Protein AF-A0A530GLB1-F1 (afdb_monomer)

Nearest PDB structures (foldseek):
  3giq-assembly1_A  TM=9.954E-01  e=2.786E-23  Bordetella bronchiseptica
  1m7j-assembly1_A  TM=9.683E-01  e=1.896E-22  Alcaligenes faecalis
  1v4y-assembly1_A  TM=9.690E-01  e=2.145E-22  Alcaligenes faecalis
  1rk5-assembly1_A  TM=9.756E-01  e=4.794E-22  Alcaligenes faecalis

Foldseek 3Di:
DFQDLKDKDWQDLVCQQVPWFKAWQAAPQCRVRHRHTLVVQCVVVVHGSSVSSVNRPRTMIMTNHGDNVVSLVQCLPQLAAFDQNWDVPGNQTALSNAFGLLCLLAVVCPPVVSDHNVSSLQSHFVSVCVVVVPPQTRDPDPPRDPPDWQFDSHQRGRPADSVRSNDHTPGTDGD

Solvent-accessible surface area (backbone atoms only — not comparable to full-atom values): 9458 Å² total; per-residue (Å²): 83,50,90,56,42,52,50,71,48,68,58,53,62,91,49,39,76,68,80,55,57,39,36,27,18,33,18,74,77,38,56,87,52,35,80,32,42,44,68,60,52,6,62,74,69,74,49,51,3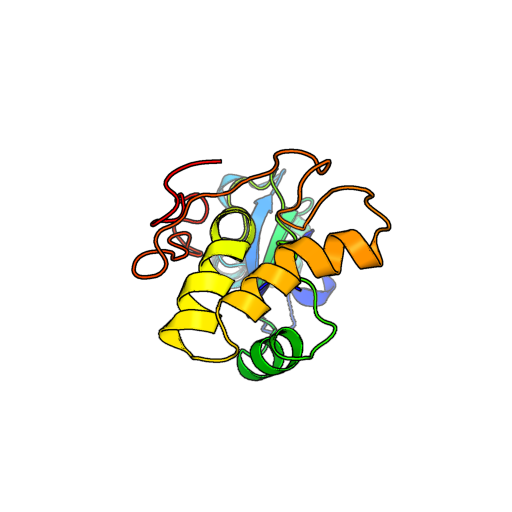5,36,61,39,43,64,63,31,50,65,32,29,26,34,39,56,77,52,52,62,66,59,46,49,56,52,58,60,38,94,85,43,41,60,42,44,83,48,58,88,84,44,82,48,37,63,16,41,57,46,12,29,68,35,30,43,49,16,49,38,15,63,73,66,53,70,45,54,59,67,58,47,50,34,25,64,24,37,48,47,20,60,78,72,66,43,78,54,43,47,55,96,54,92,90,35,57,90,85,59,73,44,64,43,81,91,53,25,24,43,59,24,35,86,90,48,24,79,34,70,51,44,35,69,78,46,112

Mean predicted aligned error: 2.88 Å

pLDDT: mean 97.16, std 2.14, range [85.94, 98.81]

Radius of gyration: 18.6 Å; Cα contacts (8 Å, |Δi|>4): 348; chains: 1; bounding box: 41×29×55 Å

Sequence (175 aa):
VYPYAASSTVLRLERCDTGLKILITWSDPHPEMARREIADIAREWNCTEREAGERLLPAGAVYFQLDEDDVRNIIAHPRTMIGSDGLPHDIHPHPRLWGTFPRVLGHYARDVGLFSLEEAVFRMTGLPAKEFGIAQRGLLAEGNFADLVVFDPETIIDTATFEEPRRPAAGIEHV

Structure (mmCIF, N/CA/C/O backbone):
data_AF-A0A530GLB1-F1
#
_entry.id   AF-A0A530GLB1-F1
#
loop_
_atom_site.group_PDB
_atom_site.id
_atom_site.type_symbol
_atom_site.label_atom_id
_atom_site.label_alt_id
_atom_site.label_comp_id
_atom_site.label_asym_id
_atom_site.label_entity_id
_atom_site.label_seq_id
_atom_site.pdbx_PDB_ins_code
_atom_site.Cartn_x
_atom_site.Cartn_y
_atom_site.Cartn_z
_atom_site.occupancy
_atom_site.B_iso_or_equiv
_atom_site.auth_seq_id
_atom_site.auth_comp_id
_atom_site.auth_asym_id
_atom_site.auth_atom_id
_atom_site.pdbx_PDB_model_num
ATOM 1 N N . VAL A 1 1 ? 4.017 -0.900 7.869 1.00 93.25 1 VAL A N 1
ATOM 2 C CA . VAL A 1 1 ? 4.299 -1.757 6.699 1.00 93.25 1 VAL A CA 1
ATOM 3 C C . VAL A 1 1 ? 3.053 -1.835 5.828 1.00 93.25 1 VAL A C 1
ATOM 5 O O . VAL A 1 1 ? 1.956 -1.687 6.363 1.00 93.25 1 VAL A O 1
ATOM 8 N N . TYR A 1 2 ? 3.219 -2.020 4.519 1.00 96.25 2 TYR A N 1
ATOM 9 C CA . TYR A 1 2 ? 2.113 -2.218 3.577 1.00 96.25 2 TYR A CA 1
ATOM 10 C C . TYR A 1 2 ? 1.893 -3.719 3.299 1.00 96.25 2 TYR A C 1
ATOM 12 O O . TYR A 1 2 ? 2.854 -4.486 3.341 1.00 96.25 2 TYR A O 1
ATOM 20 N N . PRO A 1 3 ? 0.655 -4.145 2.996 1.00 97.38 3 PRO A N 1
ATOM 21 C CA . PRO A 1 3 ? 0.264 -5.555 2.917 1.00 97.38 3 PRO A CA 1
ATOM 22 C C . PRO A 1 3 ? 0.470 -6.214 1.537 1.00 97.38 3 PRO A C 1
ATOM 24 O O . PRO A 1 3 ? -0.414 -6.921 1.047 1.00 97.38 3 PRO A O 1
ATOM 27 N N . TYR A 1 4 ? 1.613 -5.961 0.889 1.00 97.69 4 TYR A N 1
ATOM 28 C CA . TYR A 1 4 ? 1.889 -6.397 -0.488 1.00 97.69 4 TYR A CA 1
ATOM 29 C C . TYR A 1 4 ? 3.329 -6.881 -0.673 1.00 97.69 4 TYR A C 1
ATOM 31 O O . TYR A 1 4 ? 4.265 -6.248 -0.186 1.00 97.69 4 TYR A O 1
ATOM 39 N N . ALA A 1 5 ? 3.500 -7.927 -1.486 1.00 95.81 5 ALA A N 1
ATOM 40 C CA . ALA A 1 5 ? 4.793 -8.474 -1.904 1.00 95.81 5 ALA A CA 1
ATOM 41 C C . ALA A 1 5 ? 5.477 -7.692 -3.055 1.00 95.81 5 ALA A C 1
ATOM 43 O O . ALA A 1 5 ? 6.373 -8.187 -3.740 1.00 95.81 5 ALA A O 1
ATOM 44 N N . ALA A 1 6 ? 5.072 -6.440 -3.272 1.00 96.19 6 ALA A N 1
ATOM 45 C CA . ALA A 1 6 ? 5.702 -5.538 -4.225 1.00 96.19 6 ALA A CA 1
ATOM 46 C C . ALA A 1 6 ? 5.877 -4.148 -3.605 1.00 96.19 6 ALA A C 1
ATOM 48 O O . ALA A 1 6 ? 5.084 -3.706 -2.771 1.00 96.19 6 ALA A O 1
ATOM 49 N N . SER A 1 7 ? 6.948 -3.467 -4.004 1.00 95.56 7 SER A N 1
ATOM 50 C CA . SER A 1 7 ? 7.247 -2.096 -3.589 1.00 95.56 7 SER A CA 1
ATOM 51 C C . SER A 1 7 ? 7.083 -1.136 -4.762 1.00 95.56 7 SER A C 1
ATOM 53 O O . SER A 1 7 ? 7.034 -1.562 -5.912 1.00 95.56 7 SER A O 1
ATOM 55 N N . SER A 1 8 ? 6.992 0.166 -4.490 1.00 96.50 8 SER A N 1
ATOM 56 C CA . SER A 1 8 ? 6.903 1.199 -5.527 1.00 96.50 8 SER A CA 1
ATOM 57 C C . SER A 1 8 ? 7.787 2.382 -5.164 1.00 96.50 8 SER A C 1
ATOM 59 O O . SER A 1 8 ? 7.806 2.807 -4.010 1.00 96.50 8 SER A O 1
ATOM 61 N N . THR A 1 9 ? 8.530 2.910 -6.132 1.00 96.38 9 THR A N 1
ATOM 62 C CA . THR A 1 9 ? 9.337 4.131 -5.983 1.00 96.38 9 THR A CA 1
ATOM 63 C C . THR A 1 9 ? 9.747 4.650 -7.366 1.00 96.38 9 THR A C 1
ATOM 65 O O . THR A 1 9 ? 9.274 4.146 -8.382 1.00 96.38 9 THR A O 1
ATOM 68 N N . VAL A 1 10 ? 10.622 5.654 -7.425 1.00 96.62 10 VAL A N 1
ATOM 69 C CA . VAL A 1 10 ? 11.253 6.088 -8.679 1.00 96.62 10 VAL A CA 1
ATOM 70 C C . VAL A 1 10 ? 11.942 4.912 -9.378 1.00 96.62 10 VAL A C 1
ATOM 72 O O . VAL A 1 10 ? 12.439 3.985 -8.727 1.00 96.62 10 VAL A O 1
ATOM 75 N N . LEU A 1 11 ? 11.981 4.936 -10.707 1.00 97.50 11 LEU A N 1
ATOM 76 C CA . LEU A 1 11 ? 12.730 3.962 -11.486 1.00 97.50 11 LEU A CA 1
ATOM 77 C C . LEU A 1 11 ? 14.216 4.049 -11.117 1.00 97.50 11 LEU A C 1
ATOM 79 O O . LEU A 1 11 ? 14.807 5.128 -11.081 1.00 97.50 11 LEU A O 1
ATOM 83 N N . ARG A 1 12 ? 14.809 2.899 -10.812 1.00 97.12 12 ARG A N 1
ATOM 84 C CA . ARG A 1 12 ? 16.180 2.769 -10.330 1.00 97.12 12 ARG A CA 1
ATOM 85 C C . ARG A 1 12 ? 16.978 1.910 -11.295 1.00 97.12 12 ARG A C 1
ATOM 87 O O . ARG A 1 12 ? 16.736 0.708 -11.384 1.00 97.12 12 ARG A O 1
ATOM 94 N N . LEU A 1 13 ? 17.930 2.520 -12.001 1.00 96.50 13 LEU A N 1
ATOM 95 C CA . LEU A 1 13 ? 18.714 1.844 -13.043 1.00 96.50 13 LEU A CA 1
ATOM 96 C C . LEU A 1 13 ? 19.492 0.641 -12.511 1.00 96.50 13 LEU A C 1
ATOM 98 O O . LEU A 1 13 ? 19.674 -0.340 -13.226 1.00 96.50 13 LEU A O 1
ATOM 102 N N . GLU A 1 14 ? 19.920 0.681 -11.247 1.00 95.19 14 GLU A N 1
ATOM 103 C CA . GLU A 1 14 ? 20.611 -0.435 -10.603 1.00 95.19 14 GLU A CA 1
ATOM 104 C C . GLU A 1 14 ? 19.738 -1.688 -10.442 1.00 95.19 14 GLU A C 1
ATOM 106 O O . GLU A 1 14 ? 20.262 -2.752 -10.122 1.00 95.19 14 GLU A O 1
ATOM 111 N N . ARG A 1 15 ? 18.421 -1.576 -10.660 1.00 93.88 15 ARG A N 1
ATOM 112 C CA . ARG A 1 15 ? 17.469 -2.686 -10.558 1.00 93.88 15 ARG A CA 1
ATOM 113 C C . ARG A 1 15 ? 17.071 -3.278 -11.906 1.00 93.88 15 ARG A C 1
ATOM 115 O O . ARG A 1 15 ? 16.629 -4.421 -11.915 1.00 93.88 15 ARG A O 1
ATOM 122 N N . CYS A 1 16 ? 17.233 -2.557 -13.015 1.00 93.00 16 CYS A N 1
ATOM 123 C CA . CYS A 1 16 ? 16.707 -2.985 -14.313 1.00 93.00 16 CYS A CA 1
ATOM 124 C C . CYS A 1 16 ? 17.306 -4.317 -14.800 1.00 93.00 16 CYS A C 1
ATOM 126 O O . CYS A 1 16 ? 16.566 -5.193 -15.198 1.00 93.00 16 CYS A O 1
ATOM 128 N N . ASP A 1 17 ? 18.615 -4.548 -14.670 1.00 88.56 17 ASP A N 1
ATOM 129 C CA . ASP A 1 17 ? 19.238 -5.792 -15.172 1.00 88.56 17 ASP A CA 1
ATOM 130 C C . ASP A 1 17 ? 19.317 -6.918 -14.121 1.00 88.56 17 ASP A C 1
ATOM 132 O O . ASP A 1 17 ? 20.141 -7.828 -14.216 1.00 88.56 17 ASP A O 1
ATOM 136 N N . THR A 1 18 ? 18.496 -6.859 -13.071 1.00 91.31 18 THR A N 1
ATOM 137 C CA . THR A 1 18 ? 18.534 -7.859 -11.985 1.00 91.31 18 THR A CA 1
ATOM 138 C C . THR A 1 18 ? 17.650 -9.082 -12.246 1.00 91.31 18 THR A C 1
ATOM 140 O O . THR A 1 18 ? 17.677 -10.029 -11.462 1.00 91.31 18 THR A O 1
ATOM 143 N N . GLY A 1 19 ? 16.865 -9.073 -13.331 1.00 90.00 19 GLY A N 1
ATOM 144 C CA . GLY A 1 19 ? 15.848 -10.091 -13.625 1.00 90.00 19 GLY A CA 1
ATOM 145 C C . GLY A 1 19 ? 14.572 -9.947 -12.788 1.00 90.00 19 GLY A C 1
ATOM 146 O O . GLY A 1 19 ? 13.716 -10.830 -12.810 1.00 90.00 19 GLY A O 1
ATOM 147 N N . LEU A 1 20 ? 14.440 -8.852 -12.033 1.00 93.69 20 LEU A N 1
ATOM 148 C CA . LEU A 1 20 ? 13.209 -8.519 -11.329 1.00 93.69 20 LEU A CA 1
ATOM 149 C C . LEU A 1 20 ? 12.104 -8.177 -12.326 1.00 93.69 20 LEU A C 1
ATOM 151 O O . LEU A 1 20 ? 12.319 -7.453 -13.293 1.00 93.69 20 LEU A O 1
ATOM 155 N N . LYS A 1 21 ? 10.878 -8.597 -12.019 1.00 96.31 21 LYS A N 1
ATOM 156 C CA . LYS A 1 21 ? 9.702 -8.059 -12.701 1.00 96.31 21 LYS A CA 1
ATOM 157 C C . LYS A 1 21 ? 9.492 -6.609 -12.251 1.00 96.31 21 LYS A C 1
ATOM 159 O O . LYS A 1 21 ? 9.299 -6.343 -11.059 1.00 96.31 21 LYS A O 1
ATOM 164 N N . ILE A 1 22 ? 9.539 -5.682 -13.208 1.00 97.69 22 ILE A N 1
ATOM 165 C CA . ILE A 1 22 ? 9.420 -4.236 -12.982 1.00 97.69 22 ILE A CA 1
ATOM 166 C C . ILE A 1 22 ? 8.321 -3.676 -13.882 1.00 97.69 22 ILE A C 1
ATOM 168 O O . ILE A 1 22 ? 8.431 -3.737 -15.104 1.00 97.69 22 ILE A O 1
ATOM 172 N N . LEU A 1 23 ? 7.281 -3.106 -13.274 1.00 97.50 23 LEU A N 1
ATOM 173 C CA . LEU A 1 23 ? 6.167 -2.451 -13.967 1.00 97.50 23 LEU A CA 1
ATOM 174 C C . LEU A 1 23 ? 6.354 -0.931 -13.912 1.00 97.50 23 LEU A C 1
ATOM 176 O O . LEU A 1 23 ? 6.484 -0.374 -12.824 1.00 97.50 23 LEU A O 1
ATOM 180 N N . ILE A 1 24 ? 6.327 -0.253 -15.058 1.00 97.81 24 ILE A N 1
ATOM 181 C CA . ILE A 1 24 ? 6.463 1.208 -15.135 1.00 97.81 24 ILE A CA 1
ATOM 182 C C . ILE A 1 24 ? 5.142 1.884 -14.746 1.00 97.81 24 ILE A C 1
ATOM 184 O O . ILE A 1 24 ? 4.098 1.616 -15.345 1.00 97.81 24 ILE A O 1
ATOM 188 N N . THR A 1 25 ? 5.172 2.777 -13.751 1.00 96.56 25 THR A N 1
ATOM 189 C CA . THR A 1 25 ? 3.976 3.497 -13.266 1.00 96.56 25 THR A CA 1
ATOM 190 C C . THR A 1 25 ? 3.765 4.835 -13.969 1.00 96.56 25 THR A C 1
ATOM 192 O O . THR A 1 25 ? 2.623 5.258 -14.166 1.00 96.56 25 THR A O 1
ATOM 195 N N . TRP A 1 26 ? 4.859 5.485 -14.367 1.00 97.19 26 TRP A N 1
ATOM 196 C CA . TRP A 1 26 ? 4.906 6.702 -15.176 1.00 97.19 26 TRP A CA 1
ATOM 197 C C . TRP A 1 26 ? 6.307 6.882 -15.771 1.00 97.19 26 TRP A C 1
ATOM 199 O O . TRP A 1 26 ? 7.279 6.325 -15.263 1.00 97.19 26 TRP A O 1
ATOM 209 N N . SER A 1 27 ? 6.403 7.677 -16.832 1.00 97.94 27 SER A N 1
ATOM 210 C CA . SER A 1 27 ? 7.648 8.179 -17.412 1.00 97.94 27 SER A CA 1
ATOM 211 C C . SER A 1 27 ? 7.346 9.535 -18.039 1.00 97.94 27 SER A C 1
ATOM 213 O O . SER A 1 27 ? 6.356 9.662 -18.760 1.00 97.94 27 SER A O 1
ATOM 215 N N . ASP A 1 28 ? 8.170 10.539 -17.749 1.00 96.88 28 ASP A N 1
ATOM 216 C CA . ASP A 1 28 ? 8.024 11.869 -18.347 1.00 96.88 28 ASP A CA 1
ATOM 217 C C . ASP A 1 28 ? 8.332 11.871 -19.858 1.00 96.88 28 ASP A C 1
ATOM 219 O O . ASP A 1 28 ? 7.520 12.405 -20.617 1.00 96.88 28 ASP A O 1
ATOM 223 N N . PRO A 1 29 ? 9.454 11.289 -20.341 1.00 97.94 29 PRO A N 1
ATOM 224 C CA . PRO A 1 29 ? 9.749 11.264 -21.776 1.00 97.94 29 PRO A CA 1
ATOM 225 C C . PRO A 1 29 ? 8.877 10.281 -22.571 1.00 97.94 29 PRO A C 1
ATOM 227 O O . PRO A 1 29 ? 8.686 10.492 -23.767 1.00 97.94 29 PRO A O 1
ATOM 230 N N . HIS A 1 30 ? 8.357 9.230 -21.924 1.00 97.75 30 HIS A N 1
ATOM 231 C CA . HIS A 1 30 ? 7.631 8.130 -22.569 1.00 97.75 30 HIS A CA 1
ATOM 232 C C . HIS A 1 30 ? 6.352 7.734 -21.802 1.00 97.75 30 HIS A C 1
ATOM 234 O O . HIS A 1 30 ? 6.232 6.599 -21.320 1.00 97.75 30 HIS 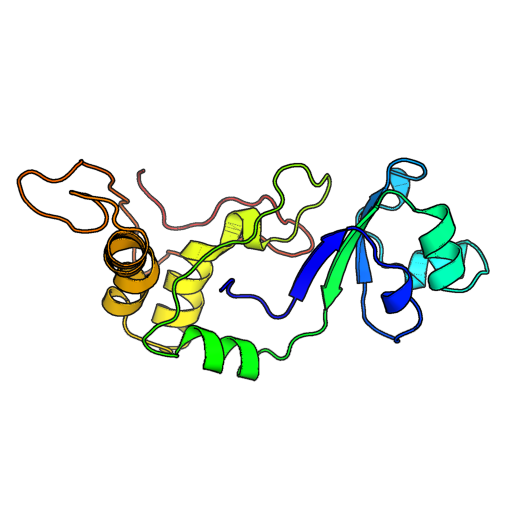A O 1
ATOM 240 N N . PRO A 1 31 ? 5.368 8.641 -21.649 1.00 96.38 31 PRO A N 1
ATOM 241 C CA . PRO A 1 31 ? 4.144 8.373 -20.888 1.00 96.38 31 PRO A CA 1
ATOM 242 C C . PRO A 1 31 ? 3.314 7.210 -21.454 1.00 96.38 31 PRO A C 1
ATOM 244 O O . PRO A 1 31 ? 2.584 6.552 -20.711 1.00 96.38 31 PRO A O 1
ATOM 247 N N . GLU A 1 32 ? 3.443 6.919 -22.749 1.00 95.88 32 GLU A N 1
ATOM 248 C CA . GLU A 1 32 ? 2.817 5.784 -23.430 1.00 95.88 32 GLU A CA 1
ATOM 249 C C . GLU A 1 32 ? 3.297 4.417 -22.918 1.00 95.88 32 GLU A C 1
ATOM 251 O O . GLU A 1 32 ? 2.622 3.410 -23.130 1.00 95.88 32 GLU A O 1
ATOM 256 N N . MET A 1 33 ? 4.442 4.376 -22.232 1.00 96.69 33 MET A N 1
ATOM 257 C CA . MET A 1 33 ? 5.032 3.151 -21.691 1.00 96.69 33 MET A CA 1
ATOM 258 C C . MET A 1 33 ? 4.568 2.830 -20.266 1.00 96.69 33 MET A C 1
ATOM 260 O O . MET A 1 33 ? 4.924 1.784 -19.721 1.00 96.69 33 MET A O 1
ATOM 264 N N . ALA A 1 34 ? 3.747 3.687 -19.650 1.00 94.00 34 ALA A N 1
ATOM 265 C CA . ALA A 1 34 ? 3.112 3.364 -18.378 1.00 94.00 34 ALA A CA 1
ATOM 266 C C . ALA A 1 34 ? 2.275 2.076 -18.495 1.00 94.00 34 ALA A C 1
ATOM 268 O O . ALA A 1 34 ? 1.685 1.791 -19.537 1.00 94.00 34 ALA A O 1
ATOM 269 N N . ARG A 1 35 ? 2.167 1.323 -17.392 1.00 94.06 35 ARG A N 1
ATOM 270 C CA . ARG A 1 35 ? 1.456 0.028 -17.297 1.00 94.06 35 ARG A CA 1
ATOM 271 C C . ARG A 1 35 ? 2.127 -1.137 -18.020 1.00 94.06 35 ARG A C 1
ATOM 273 O O . ARG A 1 35 ? 1.515 -2.195 -18.143 1.00 94.06 35 ARG A O 1
ATOM 280 N N . ARG A 1 36 ? 3.362 -0.968 -18.488 1.00 96.00 36 ARG A N 1
ATOM 281 C CA . ARG A 1 36 ? 4.124 -2.022 -19.164 1.00 96.00 36 ARG A CA 1
ATOM 282 C C . ARG A 1 36 ? 5.298 -2.486 -18.322 1.00 96.00 36 ARG A C 1
ATOM 284 O O . ARG A 1 36 ? 5.837 -1.725 -17.515 1.00 96.00 36 ARG A O 1
ATOM 291 N N . GLU A 1 37 ? 5.689 -3.739 -18.514 1.00 97.12 37 GLU A N 1
ATOM 292 C CA . GLU A 1 37 ? 6.904 -4.265 -17.904 1.00 97.12 37 GLU A CA 1
ATOM 293 C C . GLU A 1 37 ? 8.137 -3.748 -18.649 1.00 97.12 37 GLU A C 1
ATOM 295 O O . GLU A 1 37 ? 8.141 -3.666 -19.880 1.00 97.12 37 GLU A O 1
ATOM 300 N N . ILE A 1 38 ? 9.204 -3.419 -17.917 1.00 97.81 38 ILE A N 1
ATOM 301 C CA . ILE A 1 38 ? 10.440 -2.919 -18.535 1.00 97.81 38 ILE A CA 1
ATOM 302 C C . ILE A 1 38 ? 11.050 -3.941 -19.504 1.00 97.81 38 ILE A C 1
ATOM 304 O O . ILE A 1 38 ? 11.573 -3.550 -20.543 1.00 97.81 38 ILE A O 1
ATOM 308 N N . ALA A 1 39 ? 10.889 -5.239 -19.230 1.00 97.81 39 ALA A N 1
ATOM 309 C CA . ALA A 1 39 ? 11.298 -6.325 -20.115 1.00 97.81 39 ALA A CA 1
ATOM 310 C C . ALA A 1 39 ? 10.558 -6.299 -21.467 1.00 97.81 39 ALA A C 1
ATOM 312 O O . ALA A 1 39 ? 11.135 -6.605 -22.511 1.00 97.81 39 ALA A O 1
ATOM 313 N N . ASP A 1 40 ? 9.281 -5.906 -21.483 1.00 98.00 40 ASP A N 1
ATOM 314 C CA . ASP A 1 40 ? 8.506 -5.766 -22.721 1.00 98.00 40 ASP A CA 1
ATOM 315 C C . ASP A 1 40 ? 8.951 -4.544 -23.519 1.00 98.00 40 ASP A C 1
ATOM 317 O O . ASP A 1 40 ? 9.095 -4.619 -24.739 1.00 98.00 40 ASP A O 1
ATOM 321 N N . ILE A 1 41 ? 9.194 -3.433 -22.822 1.00 98.19 41 ILE A N 1
ATOM 322 C CA . ILE A 1 41 ? 9.679 -2.184 -23.416 1.00 98.19 41 ILE A CA 1
ATOM 323 C C . ILE A 1 41 ? 11.073 -2.399 -24.023 1.00 98.19 41 ILE A C 1
ATOM 325 O O . ILE A 1 41 ? 11.311 -2.040 -25.172 1.00 98.19 41 ILE A O 1
ATOM 329 N N . ALA A 1 42 ? 11.980 -3.043 -23.287 1.00 98.12 42 ALA A N 1
ATOM 330 C CA . ALA A 1 42 ? 13.338 -3.337 -23.733 1.00 98.12 42 ALA A CA 1
ATOM 331 C C . ALA A 1 42 ? 13.356 -4.232 -24.980 1.00 98.12 42 ALA A C 1
ATOM 333 O O . ALA A 1 42 ? 14.089 -3.957 -25.934 1.00 98.12 42 ALA A O 1
ATOM 334 N N . ARG A 1 43 ? 12.492 -5.258 -25.021 1.00 98.06 43 ARG A N 1
ATOM 335 C CA . ARG A 1 43 ? 12.308 -6.100 -26.214 1.00 98.06 43 ARG A CA 1
ATOM 336 C C . ARG A 1 43 ? 11.800 -5.306 -27.412 1.00 98.06 43 ARG A C 1
ATOM 338 O O . ARG A 1 43 ? 12.320 -5.485 -28.509 1.00 98.06 43 ARG A O 1
ATOM 345 N N . GLU A 1 44 ? 10.814 -4.433 -27.218 1.00 98.31 44 GLU A N 1
ATOM 346 C CA . GLU A 1 44 ? 10.291 -3.571 -28.286 1.00 98.31 44 GLU A CA 1
ATOM 347 C C . GLU A 1 44 ? 11.352 -2.598 -28.817 1.00 98.31 44 GLU A C 1
ATOM 349 O O . GLU A 1 44 ? 11.463 -2.389 -30.024 1.00 98.31 44 GLU A O 1
ATOM 354 N N . TRP A 1 45 ? 12.160 -2.031 -27.925 1.00 98.38 45 TRP A N 1
ATOM 355 C CA . TRP A 1 45 ? 13.209 -1.068 -28.261 1.00 98.38 45 TRP A CA 1
ATOM 356 C C . TRP A 1 45 ? 14.535 -1.703 -28.687 1.00 98.38 45 TRP A C 1
ATOM 358 O O . TRP A 1 45 ? 15.477 -0.970 -29.006 1.00 98.38 45 TRP A O 1
ATOM 368 N N . ASN A 1 46 ? 14.603 -3.039 -28.708 1.00 98.19 46 ASN A N 1
ATOM 369 C CA . ASN A 1 46 ? 15.786 -3.829 -29.037 1.00 98.19 46 ASN A CA 1
ATOM 370 C C . ASN A 1 46 ? 17.034 -3.376 -28.251 1.00 98.19 46 ASN A C 1
ATOM 372 O O . ASN A 1 46 ? 18.081 -3.082 -28.831 1.00 98.19 46 ASN A O 1
ATOM 376 N N . CYS A 1 47 ? 16.890 -3.268 -26.930 1.00 98.06 47 CYS A N 1
ATOM 377 C CA . CYS A 1 47 ? 17.927 -2.828 -25.997 1.00 98.06 47 CYS A CA 1
ATOM 378 C C . CYS A 1 47 ? 17.875 -3.650 -24.696 1.00 98.06 47 CYS A C 1
ATOM 380 O O . CYS A 1 47 ? 16.991 -4.491 -24.524 1.00 98.06 47 CYS A O 1
ATOM 382 N N . THR A 1 48 ? 18.806 -3.429 -23.768 1.00 97.81 48 THR A N 1
ATOM 383 C CA . THR A 1 48 ? 18.721 -4.025 -22.421 1.00 97.81 48 THR A CA 1
ATOM 384 C C . THR A 1 48 ? 17.650 -3.339 -21.565 1.00 97.81 48 THR A C 1
ATOM 386 O O . THR A 1 48 ? 17.187 -2.240 -21.886 1.00 97.81 48 THR A O 1
ATOM 389 N N . GLU A 1 49 ? 17.252 -3.961 -20.450 1.00 97.94 49 GLU A N 1
ATOM 390 C CA . GLU A 1 49 ? 16.320 -3.347 -19.493 1.00 97.94 49 GLU A CA 1
ATOM 391 C C . GLU A 1 49 ? 16.917 -2.083 -18.871 1.00 97.94 49 GLU A C 1
ATOM 393 O O . GLU A 1 49 ? 16.213 -1.090 -18.682 1.00 97.94 49 GLU A O 1
ATOM 398 N N . ARG A 1 50 ? 18.227 -2.065 -18.605 1.00 97.81 50 ARG A N 1
ATOM 399 C CA . ARG A 1 50 ? 18.924 -0.849 -18.177 1.00 97.81 50 ARG A CA 1
ATOM 400 C C . ARG A 1 50 ? 18.928 0.250 -19.231 1.00 97.81 50 ARG A C 1
ATOM 402 O O . ARG A 1 50 ? 18.622 1.385 -18.880 1.00 97.81 50 ARG A O 1
ATOM 409 N N . GLU A 1 51 ? 19.225 -0.057 -20.493 1.00 98.25 51 GLU A N 1
ATOM 410 C CA . GLU A 1 51 ? 19.182 0.933 -21.582 1.00 98.25 51 GLU A CA 1
ATOM 411 C C . GLU A 1 51 ? 17.761 1.482 -21.782 1.00 98.25 51 GLU A C 1
ATOM 413 O O . GLU A 1 51 ? 17.584 2.679 -22.013 1.00 98.25 51 GLU A O 1
ATOM 418 N N . ALA A 1 52 ? 16.732 0.636 -21.649 1.00 98.31 52 ALA A N 1
ATOM 419 C CA . ALA A 1 52 ? 15.343 1.088 -21.628 1.00 98.31 52 ALA A CA 1
ATOM 420 C C . ALA A 1 52 ? 15.081 1.999 -20.422 1.00 98.31 52 ALA A C 1
ATOM 422 O O . ALA A 1 52 ? 14.503 3.074 -20.569 1.00 98.31 52 ALA A O 1
ATOM 423 N N . GLY A 1 53 ? 15.562 1.615 -19.238 1.00 98.06 53 GLY A N 1
ATOM 424 C CA . GLY A 1 53 ? 15.448 2.418 -18.026 1.00 98.06 53 GLY A CA 1
ATOM 425 C C . GLY A 1 53 ? 16.081 3.802 -18.162 1.00 98.06 53 GLY A C 1
ATOM 426 O O . GLY A 1 53 ? 15.474 4.786 -17.752 1.00 98.06 53 GLY A O 1
ATOM 427 N N . GLU A 1 54 ? 17.253 3.902 -18.790 1.00 98.38 54 GLU A N 1
ATOM 428 C CA . GLU A 1 54 ? 17.935 5.175 -19.055 1.00 98.38 54 GLU A CA 1
ATOM 429 C C . GLU A 1 54 ? 17.092 6.107 -19.933 1.00 98.38 54 GLU A C 1
ATOM 431 O O . GLU A 1 54 ? 17.020 7.303 -19.659 1.00 98.38 54 GLU A O 1
ATOM 436 N N . ARG A 1 55 ? 16.407 5.560 -20.945 1.00 98.38 55 ARG A N 1
ATOM 437 C CA . ARG A 1 55 ? 15.508 6.323 -21.828 1.00 98.38 55 ARG A CA 1
ATOM 438 C C . ARG A 1 55 ? 14.205 6.724 -21.137 1.00 98.38 55 ARG A C 1
ATOM 440 O O . ARG A 1 55 ? 13.661 7.778 -21.440 1.00 98.38 55 ARG A O 1
ATOM 447 N N . LEU A 1 56 ? 13.705 5.895 -20.220 1.00 98.44 56 LEU A N 1
ATOM 448 C CA . LEU A 1 56 ? 12.464 6.144 -19.482 1.00 98.44 56 LEU A CA 1
ATOM 449 C C . LEU A 1 56 ? 12.610 7.235 -18.413 1.00 98.44 56 LEU A C 1
ATOM 451 O O . LEU A 1 56 ? 11.599 7.800 -18.001 1.00 98.44 56 LEU A O 1
ATOM 455 N N . LEU A 1 57 ? 13.821 7.524 -17.928 1.00 97.81 57 LEU A N 1
ATOM 456 C CA . LEU A 1 57 ? 14.015 8.468 -16.827 1.00 97.81 57 LEU A CA 1
ATOM 457 C C . LEU A 1 57 ? 13.710 9.935 -17.207 1.00 97.81 57 LEU A C 1
ATOM 459 O O . LEU A 1 57 ? 14.107 10.386 -18.281 1.00 97.81 57 LEU A O 1
ATOM 463 N N . PRO A 1 58 ? 13.120 10.725 -16.282 1.00 97.75 58 PRO A N 1
ATOM 464 C CA . PRO A 1 58 ? 12.599 10.313 -14.976 1.00 97.75 58 PRO A CA 1
ATOM 465 C C . PRO A 1 58 ? 11.304 9.491 -15.105 1.00 97.75 58 PRO A C 1
ATOM 467 O O . PRO A 1 58 ? 10.441 9.774 -15.933 1.00 97.75 58 PRO A O 1
ATOM 470 N N . ALA A 1 59 ? 11.192 8.459 -14.269 1.00 97.88 59 ALA A N 1
ATOM 471 C CA . ALA A 1 59 ? 10.090 7.501 -14.272 1.00 97.88 59 ALA A CA 1
ATOM 472 C C . ALA A 1 59 ? 9.821 6.947 -12.868 1.00 97.88 59 ALA A C 1
ATOM 474 O O . ALA A 1 59 ? 10.665 7.044 -11.971 1.00 97.88 59 ALA A O 1
ATOM 475 N N . GLY A 1 60 ? 8.663 6.314 -12.703 1.00 97.69 60 GLY A N 1
ATOM 476 C CA . GLY A 1 60 ? 8.274 5.533 -11.532 1.00 97.69 60 GLY A CA 1
ATOM 477 C C . GLY A 1 60 ? 8.097 4.061 -11.873 1.00 97.69 60 GLY A C 1
ATOM 478 O O . GLY A 1 60 ? 7.825 3.701 -13.021 1.00 97.69 60 GLY A O 1
ATOM 479 N N . ALA A 1 61 ? 8.263 3.199 -10.875 1.00 97.75 61 ALA A N 1
ATOM 480 C CA . ALA A 1 61 ? 8.160 1.764 -11.057 1.00 97.75 61 ALA A CA 1
ATOM 481 C C . ALA A 1 61 ? 7.659 1.023 -9.811 1.00 97.75 61 ALA A C 1
ATOM 483 O O . ALA A 1 61 ? 7.925 1.417 -8.670 1.00 97.75 61 ALA A O 1
ATOM 484 N N . VAL A 1 62 ? 6.995 -0.105 -10.063 1.00 97.75 62 VAL A N 1
ATOM 485 C CA . VAL A 1 62 ? 6.697 -1.163 -9.096 1.00 97.75 62 VAL A CA 1
ATOM 486 C C . VAL A 1 62 ? 7.706 -2.295 -9.266 1.00 97.75 62 VAL A C 1
ATOM 488 O O . VAL A 1 62 ? 7.954 -2.740 -10.385 1.00 97.75 62 VAL A O 1
ATOM 491 N N . TYR A 1 63 ? 8.243 -2.793 -8.153 1.00 97.38 63 TYR A N 1
ATOM 492 C CA . TYR A 1 63 ? 9.216 -3.884 -8.100 1.00 97.38 63 TYR A CA 1
ATOM 493 C C . TYR A 1 63 ? 8.603 -5.094 -7.393 1.00 97.38 63 TYR A C 1
ATOM 495 O O . TYR A 1 63 ? 8.283 -5.023 -6.202 1.00 97.38 63 TYR A O 1
ATOM 503 N N . PHE A 1 64 ? 8.479 -6.213 -8.104 1.00 95.88 64 PHE A N 1
ATOM 504 C CA . PHE A 1 64 ? 7.989 -7.482 -7.558 1.00 95.88 64 PHE A CA 1
ATOM 505 C C . PHE A 1 64 ? 9.174 -8.281 -7.012 1.00 95.88 64 PHE A C 1
ATOM 507 O O . PHE A 1 64 ? 9.785 -9.077 -7.720 1.00 95.88 64 PHE A O 1
ATOM 514 N N . GLN A 1 65 ? 9.557 -7.977 -5.773 1.00 93.25 65 GLN A N 1
ATOM 515 C CA . GLN A 1 65 ? 10.841 -8.399 -5.197 1.00 93.25 65 GLN A CA 1
ATOM 516 C C . GLN A 1 65 ? 10.744 -8.929 -3.759 1.00 93.25 65 GLN A C 1
ATOM 518 O O . GLN A 1 65 ? 11.777 -9.174 -3.141 1.00 93.25 65 GLN A O 1
ATOM 523 N N . LEU A 1 66 ? 9.542 -8.991 -3.184 1.00 94.81 66 LEU A N 1
ATOM 524 C CA . LEU A 1 66 ? 9.332 -9.478 -1.822 1.00 94.81 66 LEU A CA 1
ATOM 525 C C . LEU A 1 66 ? 8.646 -10.841 -1.874 1.00 94.81 66 LEU A C 1
ATOM 527 O O . LEU A 1 66 ? 7.937 -11.143 -2.834 1.00 94.81 66 LEU A O 1
ATOM 531 N N . ASP A 1 67 ? 8.841 -11.627 -0.824 1.00 96.19 67 ASP A N 1
ATOM 532 C CA . ASP A 1 67 ? 8.122 -12.874 -0.609 1.00 96.19 67 ASP A CA 1
ATOM 533 C C . ASP A 1 67 ? 6.888 -12.636 0.278 1.00 96.19 67 ASP A C 1
ATOM 535 O O . ASP A 1 67 ? 6.918 -11.832 1.214 1.00 96.19 67 ASP A O 1
ATOM 539 N N . GLU A 1 68 ? 5.781 -13.307 -0.034 1.00 95.81 68 GLU A N 1
ATOM 540 C CA . GLU A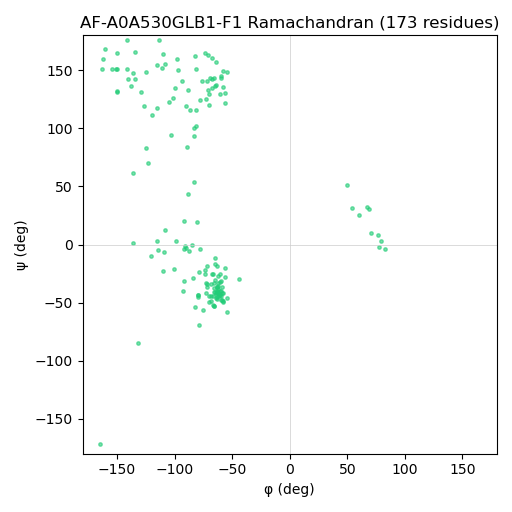 1 68 ? 4.515 -13.160 0.691 1.00 95.81 68 GLU A CA 1
ATOM 541 C C . GLU A 1 68 ? 4.612 -13.673 2.139 1.00 95.81 68 GLU A C 1
ATOM 543 O O . GLU A 1 68 ? 3.999 -13.086 3.034 1.00 95.81 68 GLU A O 1
ATOM 548 N N . ASP A 1 69 ? 5.409 -14.709 2.408 1.00 97.19 69 ASP A N 1
ATOM 549 C CA . ASP A 1 69 ? 5.583 -15.233 3.763 1.00 97.19 69 ASP A CA 1
ATOM 550 C C . ASP A 1 69 ? 6.401 -14.268 4.629 1.00 97.19 69 ASP A C 1
ATOM 552 O O . ASP A 1 69 ? 6.070 -14.045 5.797 1.00 97.19 69 ASP A O 1
ATOM 556 N N . ASP A 1 70 ? 7.405 -13.602 4.055 1.00 97.19 70 ASP A N 1
ATOM 557 C CA . ASP A 1 70 ? 8.131 -12.529 4.743 1.00 97.19 70 ASP A CA 1
ATOM 558 C C . ASP A 1 70 ? 7.211 -11.343 5.056 1.00 97.19 70 ASP A C 1
ATOM 560 O O . ASP A 1 70 ? 7.235 -10.801 6.167 1.00 97.19 70 ASP A O 1
ATOM 564 N N . VAL A 1 71 ? 6.350 -10.964 4.106 1.00 97.50 71 VAL A N 1
ATOM 565 C CA . VAL A 1 71 ? 5.340 -9.916 4.309 1.00 97.50 71 VAL A CA 1
ATOM 566 C C . VAL A 1 71 ? 4.403 -10.295 5.457 1.00 97.50 71 VAL A C 1
ATOM 568 O O . VAL A 1 71 ? 4.218 -9.494 6.377 1.00 97.50 71 VAL A O 1
ATOM 571 N N . ARG A 1 72 ? 3.877 -11.525 5.477 1.00 97.12 72 ARG A N 1
ATOM 572 C CA . ARG A 1 72 ? 3.032 -12.042 6.569 1.00 97.12 72 ARG A CA 1
ATOM 573 C C . ARG A 1 72 ? 3.740 -12.002 7.915 1.00 97.12 72 ARG A C 1
ATOM 575 O O . ARG A 1 72 ? 3.179 -11.480 8.878 1.00 97.12 72 ARG A O 1
ATOM 582 N N . ASN A 1 73 ? 4.977 -12.488 7.975 1.00 97.50 73 ASN A N 1
ATOM 583 C CA . ASN A 1 73 ? 5.777 -12.509 9.198 1.00 97.50 73 ASN A CA 1
ATOM 584 C C . ASN A 1 73 ? 5.989 -11.097 9.760 1.00 97.50 73 ASN A C 1
ATOM 586 O O . ASN A 1 73 ? 5.822 -10.862 10.961 1.00 97.50 73 ASN A O 1
ATOM 590 N N . ILE A 1 74 ? 6.306 -10.131 8.894 1.00 97.75 74 ILE A N 1
ATOM 591 C CA . ILE A 1 74 ? 6.504 -8.739 9.302 1.00 97.75 74 ILE A CA 1
ATOM 592 C C . ILE A 1 74 ? 5.181 -8.107 9.746 1.00 97.75 74 ILE A C 1
ATOM 594 O O . ILE A 1 74 ? 5.154 -7.430 10.775 1.00 97.75 74 ILE A O 1
ATOM 598 N N . ILE A 1 75 ? 4.085 -8.315 9.009 1.00 96.94 75 ILE A N 1
ATOM 599 C CA . ILE A 1 75 ? 2.771 -7.753 9.361 1.00 96.94 75 ILE A CA 1
ATOM 600 C C . ILE A 1 75 ? 2.283 -8.317 10.695 1.00 96.94 75 ILE A C 1
ATOM 602 O O . ILE A 1 75 ? 1.781 -7.545 11.506 1.00 96.94 75 ILE A O 1
ATOM 606 N N . ALA A 1 76 ? 2.459 -9.615 10.953 1.00 96.81 76 ALA A N 1
ATOM 607 C CA . ALA A 1 76 ? 2.001 -10.267 12.180 1.00 96.81 76 ALA A CA 1
ATOM 608 C C . ALA A 1 76 ? 2.754 -9.802 13.439 1.00 96.81 76 ALA A C 1
ATOM 610 O O . ALA A 1 76 ? 2.210 -9.835 14.546 1.00 96.81 76 ALA A O 1
ATOM 611 N N . HIS A 1 77 ? 3.993 -9.321 13.296 1.00 97.81 77 HIS A N 1
ATOM 612 C CA . HIS A 1 77 ? 4.823 -8.931 14.433 1.00 97.81 77 HIS A CA 1
ATOM 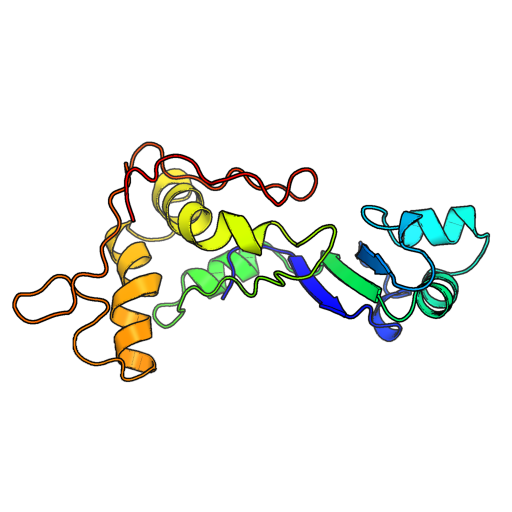613 C C . HIS A 1 77 ? 4.128 -7.869 15.327 1.00 97.81 77 HIS A C 1
ATOM 615 O O . HIS A 1 77 ? 3.699 -6.844 14.798 1.00 97.81 77 HIS A O 1
ATOM 621 N N . PRO A 1 78 ? 4.055 -8.024 16.670 1.00 94.69 78 PRO A N 1
ATOM 622 C CA . PRO A 1 78 ? 3.225 -7.193 17.571 1.00 94.69 78 PRO A CA 1
ATOM 623 C C . PRO A 1 78 ? 3.438 -5.675 17.538 1.00 94.69 78 PRO A C 1
ATOM 625 O O . PRO A 1 78 ? 2.587 -4.914 17.982 1.00 94.69 78 PRO A O 1
ATOM 628 N N . ARG A 1 79 ? 4.593 -5.215 17.049 1.00 96.25 79 ARG A N 1
ATOM 629 C CA . ARG A 1 79 ? 4.921 -3.779 16.939 1.00 96.25 79 ARG A CA 1
ATOM 630 C C . ARG A 1 79 ? 4.694 -3.191 15.547 1.00 96.25 79 ARG A C 1
ATOM 632 O O . ARG A 1 79 ? 5.036 -2.035 15.313 1.00 96.25 79 ARG A O 1
ATOM 639 N N . THR A 1 80 ? 4.181 -3.971 14.602 1.00 98.31 80 THR A N 1
ATOM 640 C CA . THR A 1 80 ? 4.015 -3.503 13.227 1.00 98.31 80 THR A CA 1
ATOM 641 C C . THR A 1 80 ? 2.749 -2.667 13.089 1.00 98.31 80 THR A C 1
ATOM 643 O O . THR A 1 80 ? 1.637 -3.171 13.213 1.00 98.31 80 THR A O 1
ATOM 646 N N . MET A 1 81 ? 2.936 -1.387 12.767 1.00 98.62 81 MET A N 1
ATOM 647 C CA . MET A 1 81 ? 1.869 -0.490 12.320 1.00 98.62 81 MET A CA 1
ATOM 648 C C . MET A 1 81 ? 1.578 -0.680 10.833 1.00 98.62 81 MET A C 1
ATOM 650 O O . MET A 1 81 ? 2.487 -0.988 10.052 1.00 98.62 81 MET A O 1
ATOM 654 N N . ILE A 1 82 ? 0.340 -0.424 10.416 1.00 98.62 82 ILE A N 1
ATOM 655 C CA . ILE A 1 82 ? -0.051 -0.447 9.001 1.00 98.62 82 ILE A CA 1
ATOM 656 C C . ILE A 1 82 ? 0.163 0.931 8.373 1.00 98.62 82 ILE A C 1
ATOM 658 O O . ILE A 1 82 ? -0.226 1.950 8.932 1.00 98.62 82 ILE A O 1
ATOM 662 N N . GLY A 1 83 ? 0.790 0.965 7.199 1.00 98.25 83 GLY A N 1
ATOM 663 C CA . GLY A 1 83 ? 0.982 2.193 6.431 1.00 98.25 83 GLY A CA 1
ATOM 664 C C . GLY A 1 83 ? 1.024 1.876 4.946 1.00 98.25 83 GLY A C 1
ATOM 665 O O . GLY A 1 83 ? 1.710 0.936 4.553 1.00 98.25 83 GLY A O 1
ATOM 666 N N . SER A 1 84 ? 0.278 2.632 4.138 1.00 98.19 84 SER A N 1
ATOM 667 C CA . SER A 1 84 ? 0.051 2.294 2.729 1.00 98.19 84 SER A CA 1
ATOM 668 C C . SER A 1 84 ? 1.263 2.487 1.839 1.00 98.19 84 SER A C 1
ATOM 670 O O . SER A 1 84 ? 1.421 1.732 0.885 1.00 98.19 84 SER A O 1
ATOM 672 N N . ASP A 1 85 ? 2.099 3.489 2.130 1.00 97.81 85 ASP A N 1
ATOM 673 C CA . ASP A 1 85 ? 3.181 3.918 1.235 1.00 97.81 85 ASP A CA 1
ATOM 674 C C . ASP A 1 85 ? 2.644 4.246 -0.184 1.00 97.81 85 ASP A C 1
ATOM 676 O O . ASP A 1 85 ? 3.273 4.012 -1.215 1.00 97.81 85 ASP A O 1
ATOM 680 N N . GLY A 1 86 ? 1.401 4.731 -0.264 1.00 96.69 86 GLY A N 1
ATOM 681 C CA . GLY A 1 86 ? 0.778 5.107 -1.529 1.00 96.69 86 GLY A CA 1
ATOM 682 C C . GLY A 1 86 ? 1.491 6.294 -2.185 1.00 96.69 86 GLY A C 1
ATOM 683 O O . GLY A 1 86 ? 1.792 7.278 -1.516 1.00 96.69 86 GLY A O 1
ATOM 684 N N . LEU A 1 87 ? 1.715 6.218 -3.501 1.00 96.62 87 LEU A N 1
ATOM 685 C CA . LEU A 1 87 ? 2.255 7.312 -4.316 1.00 96.62 87 LEU A CA 1
ATOM 686 C C . LEU A 1 87 ? 1.100 7.947 -5.113 1.00 96.62 87 LEU A C 1
ATOM 688 O O . LEU A 1 87 ? 0.726 7.423 -6.162 1.00 96.62 87 LEU A O 1
ATOM 692 N N . PRO A 1 88 ? 0.469 9.028 -4.613 1.00 94.69 88 PRO A N 1
ATOM 693 C CA . PRO A 1 88 ? -0.800 9.522 -5.156 1.00 94.69 88 PRO A CA 1
ATOM 694 C C . PRO A 1 88 ? -0.684 10.193 -6.530 1.00 94.69 88 PRO A C 1
ATOM 696 O O . PRO A 1 88 ? -1.692 10.336 -7.217 1.00 94.69 88 PRO A O 1
ATOM 699 N N . HIS A 1 89 ? 0.521 10.600 -6.933 1.00 92.75 89 HIS A N 1
ATOM 700 C CA . HIS A 1 89 ? 0.758 11.302 -8.197 1.00 92.75 89 HIS A CA 1
ATOM 701 C C . HIS A 1 89 ? 1.107 10.365 -9.365 1.00 92.75 89 HIS A C 1
ATOM 703 O O . HIS A 1 89 ? 1.214 10.829 -10.497 1.00 92.75 89 HIS A O 1
ATOM 709 N N . ASP A 1 90 ? 1.246 9.059 -9.122 1.00 88.75 90 ASP A N 1
ATOM 710 C CA . ASP A 1 90 ? 1.528 8.090 -10.180 1.00 88.75 90 ASP A CA 1
ATOM 711 C C . ASP A 1 90 ? 0.323 7.959 -11.137 1.00 88.75 90 ASP A C 1
ATOM 713 O O . ASP A 1 90 ? -0.837 7.812 -10.722 1.00 88.75 90 ASP A O 1
ATOM 717 N N . ILE A 1 91 ? 0.598 7.964 -12.448 1.00 88.12 91 ILE A N 1
ATOM 718 C CA . ILE A 1 91 ? -0.420 7.757 -13.495 1.00 88.12 91 ILE A CA 1
ATOM 719 C C . ILE A 1 91 ? -1.071 6.380 -13.322 1.00 88.12 91 ILE A C 1
ATOM 721 O O . ILE A 1 91 ? -2.298 6.252 -13.377 1.00 88.12 91 ILE A O 1
ATOM 725 N N . HIS A 1 92 ? -0.255 5.363 -13.049 1.00 91.12 92 HIS A N 1
ATOM 726 C CA . HIS A 1 92 ? -0.694 4.011 -12.728 1.00 91.12 92 HIS A CA 1
ATOM 727 C C . HIS A 1 92 ? -0.105 3.557 -11.386 1.00 91.12 92 HIS A C 1
ATOM 729 O O . HIS A 1 92 ? 0.949 2.925 -11.368 1.00 91.12 92 HIS A O 1
ATOM 735 N N . PRO A 1 93 ? -0.729 3.929 -10.253 1.00 95.25 93 PRO A N 1
ATOM 736 C CA . PRO A 1 93 ? -0.140 3.720 -8.935 1.00 95.25 93 PRO A CA 1
ATOM 737 C C . PRO A 1 93 ? -0.133 2.243 -8.540 1.00 95.25 93 PRO A C 1
ATOM 739 O O . PRO A 1 93 ? -0.903 1.433 -9.045 1.00 95.25 93 PRO A O 1
ATOM 742 N N . HIS A 1 94 ? 0.678 1.905 -7.544 1.00 98.12 94 HIS A N 1
ATOM 743 C CA . HIS A 1 94 ? 0.580 0.620 -6.858 1.00 98.12 94 HIS A CA 1
ATOM 744 C C . HIS A 1 94 ? -0.784 0.488 -6.122 1.00 98.12 94 HIS A C 1
ATOM 746 O O . HIS A 1 94 ? -1.168 1.429 -5.415 1.00 98.12 94 HIS A O 1
ATOM 752 N N . PRO A 1 95 ? -1.489 -0.671 -6.171 1.00 98.31 95 PRO A N 1
ATOM 753 C CA . PRO A 1 95 ? -2.821 -0.860 -5.559 1.00 98.31 95 PRO A CA 1
ATOM 754 C C . PRO A 1 95 ? -2.879 -0.564 -4.054 1.00 98.31 95 PRO A C 1
ATOM 756 O O . PRO A 1 95 ? -3.900 -0.112 -3.541 1.00 98.31 95 PRO A O 1
ATOM 759 N N . ARG A 1 96 ? -1.756 -0.726 -3.341 1.00 98.12 96 ARG A N 1
ATOM 760 C CA . ARG A 1 96 ? -1.561 -0.270 -1.949 1.00 98.12 96 ARG A CA 1
ATOM 761 C C . ARG A 1 96 ? -2.066 1.141 -1.644 1.00 98.12 96 ARG A C 1
ATOM 763 O O . ARG A 1 96 ? -2.485 1.366 -0.510 1.00 98.12 96 ARG A O 1
ATOM 770 N N . LEU A 1 97 ? -2.066 2.061 -2.614 1.00 98.31 97 LEU A N 1
ATOM 771 C CA . LEU A 1 97 ? -2.633 3.401 -2.440 1.00 98.31 97 LEU A CA 1
ATOM 772 C C . LEU A 1 97 ? -4.128 3.357 -2.071 1.00 98.31 97 LEU A C 1
ATOM 774 O O . LEU A 1 97 ? -4.563 4.160 -1.255 1.00 98.31 97 LEU A O 1
ATOM 778 N N . TRP A 1 98 ? -4.884 2.407 -2.626 1.00 98.44 98 TRP A N 1
ATOM 779 C CA . TRP A 1 98 ? -6.341 2.302 -2.479 1.00 98.44 98 TRP A CA 1
ATOM 780 C C . TRP A 1 98 ? -6.795 1.113 -1.626 1.00 98.44 98 TRP A C 1
ATOM 782 O O . TRP A 1 98 ? -7.887 1.138 -1.068 1.00 98.44 98 TRP A O 1
ATOM 792 N N . GLY A 1 99 ? -5.968 0.072 -1.506 1.00 98.50 99 GLY A N 1
ATOM 793 C CA . GLY A 1 99 ? -6.368 -1.191 -0.882 1.00 98.50 99 GLY A CA 1
ATOM 794 C C . GLY A 1 99 ? -5.745 -1.495 0.479 1.00 98.50 99 GLY A C 1
ATOM 795 O O . GLY A 1 99 ? -6.107 -2.493 1.081 1.00 98.50 99 GLY A O 1
ATOM 796 N N . THR A 1 100 ? -4.788 -0.711 0.989 1.00 98.81 100 THR A N 1
ATOM 797 C CA . THR A 1 100 ? -3.977 -1.145 2.152 1.00 98.81 100 THR A CA 1
ATOM 798 C C . THR A 1 100 ? -4.797 -1.554 3.378 1.00 98.81 100 THR A C 1
ATOM 800 O O . THR A 1 100 ? -4.661 -2.678 3.851 1.00 98.81 100 THR A O 1
ATOM 803 N N . PHE A 1 101 ? -5.628 -0.665 3.917 1.00 98.75 101 PHE A N 1
ATOM 804 C CA . PHE A 1 101 ? -6.329 -0.955 5.171 1.00 98.75 101 PHE A CA 1
ATOM 805 C C . PHE A 1 101 ? -7.407 -2.039 4.996 1.00 98.75 101 PHE A C 1
ATOM 807 O O . PHE A 1 101 ? -7.405 -2.991 5.776 1.00 98.75 101 PHE A O 1
ATOM 814 N N . PRO A 1 102 ? -8.237 -2.003 3.934 1.00 98.75 102 PRO A N 1
ATOM 815 C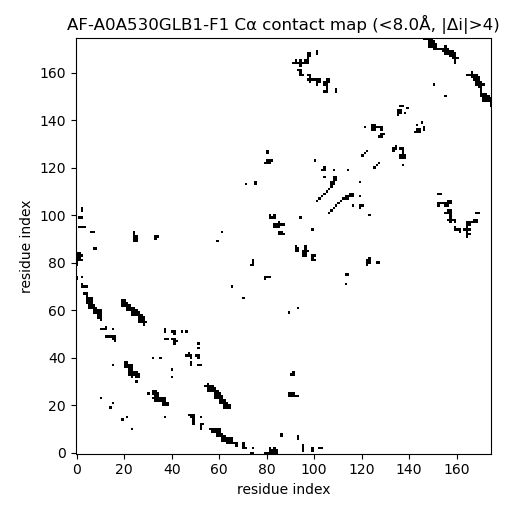 CA . PRO A 1 102 ? -9.216 -3.057 3.663 1.00 98.75 102 PRO A CA 1
ATOM 816 C C . PRO A 1 102 ? -8.585 -4.428 3.401 1.00 98.75 102 PRO A C 1
ATOM 818 O O . PRO A 1 102 ? -9.141 -5.431 3.834 1.00 98.75 102 PRO A O 1
ATOM 821 N N . ARG A 1 103 ? -7.392 -4.489 2.789 1.00 98.75 103 ARG A N 1
ATOM 822 C CA . ARG A 1 103 ? -6.631 -5.739 2.638 1.00 98.75 103 ARG A CA 1
ATOM 823 C C . ARG A 1 103 ? -6.225 -6.328 3.984 1.00 98.75 103 ARG A C 1
ATOM 825 O O . ARG A 1 103 ? -6.292 -7.536 4.178 1.00 98.75 103 ARG A O 1
ATOM 832 N N . VAL A 1 104 ? -5.798 -5.492 4.930 1.00 98.75 104 VAL A N 1
ATOM 833 C CA . VAL A 1 104 ? -5.446 -5.968 6.277 1.00 98.75 104 VAL A CA 1
ATOM 834 C C . VAL A 1 104 ? -6.681 -6.484 7.019 1.00 98.75 104 VAL A C 1
ATOM 836 O O . VAL A 1 104 ? -6.612 -7.548 7.624 1.00 98.75 104 VAL A O 1
ATOM 839 N N . LEU A 1 105 ? -7.802 -5.761 6.951 1.00 98.81 105 LEU A N 1
ATOM 840 C CA . LEU A 1 105 ? -9.043 -6.129 7.643 1.00 98.81 105 LEU A CA 1
ATOM 841 C C . LEU A 1 105 ? -9.711 -7.374 7.032 1.00 98.81 105 LEU A C 1
ATOM 843 O O . LEU A 1 105 ? -10.043 -8.312 7.749 1.00 98.81 105 LEU A O 1
ATOM 847 N N . GLY A 1 106 ? -9.885 -7.397 5.711 1.00 98.75 106 GLY A N 1
ATOM 848 C CA . GLY A 1 106 ? -10.529 -8.495 4.995 1.00 98.75 106 GLY A CA 1
ATOM 849 C C . GLY A 1 106 ? -9.594 -9.678 4.793 1.00 98.75 106 GLY A C 1
ATOM 850 O O . GLY A 1 106 ? -9.753 -10.725 5.411 1.00 98.75 106 GLY A O 1
ATOM 851 N N . HIS A 1 107 ? -8.577 -9.502 3.952 1.00 98.56 107 HIS A N 1
ATOM 852 C CA . HIS A 1 107 ? -7.715 -10.614 3.564 1.00 98.56 107 HIS A CA 1
ATOM 853 C C . HIS A 1 107 ? -6.894 -11.159 4.742 1.00 98.56 107 HIS A C 1
ATOM 855 O O . HIS A 1 107 ? -6.932 -12.355 5.013 1.00 98.56 107 HIS A O 1
ATOM 861 N N . TYR A 1 108 ? -6.154 -10.310 5.463 1.00 98.56 108 TYR A N 1
ATOM 862 C CA . TYR A 1 108 ? -5.231 -10.804 6.493 1.00 98.56 108 TYR A CA 1
ATOM 863 C C . TYR A 1 108 ? -5.912 -11.179 7.814 1.00 98.56 108 TYR A C 1
ATOM 865 O O . TYR A 1 108 ? -5.573 -12.218 8.380 1.00 98.56 108 TYR A O 1
ATOM 873 N N . ALA A 1 109 ? -6.847 -10.369 8.316 1.00 98.56 109 ALA A N 1
ATOM 874 C CA . ALA A 1 109 ? -7.521 -10.655 9.582 1.00 98.56 109 ALA A CA 1
ATOM 875 C C . ALA A 1 109 ? -8.683 -11.647 9.429 1.00 98.56 109 ALA A C 1
ATOM 877 O O . ALA A 1 109 ? -8.683 -12.665 10.116 1.00 98.56 109 ALA A O 1
ATOM 878 N N . ARG A 1 110 ? -9.645 -11.402 8.527 1.00 98.62 110 ARG A N 1
ATOM 879 C CA . ARG A 1 110 ? -10.804 -12.299 8.354 1.00 98.62 110 ARG A CA 1
ATOM 880 C C . ARG A 1 110 ? -10.451 -13.584 7.599 1.00 98.62 110 ARG A C 1
ATOM 882 O O . ARG A 1 110 ? -10.699 -14.666 8.120 1.00 98.62 110 ARG A O 1
ATOM 889 N N . ASP A 1 111 ? -9.896 -13.483 6.390 1.00 98.50 111 ASP A N 1
ATOM 890 C CA . ASP A 1 111 ? -9.784 -14.646 5.490 1.00 98.50 111 ASP A CA 1
ATOM 891 C C . ASP A 1 111 ? -8.599 -15.560 5.845 1.00 98.50 111 ASP A C 1
ATOM 893 O O . ASP A 1 111 ? -8.730 -16.783 5.871 1.00 98.50 111 ASP A O 1
ATOM 897 N N . VAL A 1 112 ? -7.428 -14.973 6.116 1.00 98.00 112 VAL A N 1
ATOM 898 C CA . VAL A 1 112 ? -6.206 -15.708 6.489 1.00 98.00 112 VAL A CA 1
ATOM 899 C C . VAL A 1 112 ? -6.174 -16.031 7.985 1.00 98.00 112 VAL A C 1
ATOM 901 O O . VAL A 1 112 ? -5.561 -17.023 8.380 1.00 98.00 112 VAL A O 1
ATOM 904 N N . GLY A 1 113 ? -6.810 -15.212 8.828 1.00 97.94 113 GLY A N 1
ATOM 905 C CA . GLY A 1 113 ? -6.757 -15.381 10.282 1.00 97.94 113 GLY A CA 1
ATOM 906 C C . GLY A 1 113 ? -5.376 -15.089 10.876 1.00 97.94 113 GLY A C 1
ATOM 907 O O . GLY A 1 113 ? -4.994 -15.703 11.870 1.00 97.94 113 GLY A O 1
ATOM 908 N N . LEU A 1 114 ? -4.601 -14.182 10.267 1.00 97.94 114 LEU A N 1
ATOM 909 C CA . LEU A 1 114 ? -3.230 -13.870 10.695 1.00 97.94 114 LEU A CA 1
ATOM 910 C C . LEU A 1 114 ? -3.187 -13.226 12.096 1.00 97.94 114 LEU A C 1
ATOM 912 O O . LEU A 1 114 ? -2.217 -13.387 12.835 1.00 97.94 114 LEU A O 1
ATOM 916 N N . PHE A 1 115 ? -4.240 -12.493 12.448 1.00 97.81 115 PHE A N 1
ATOM 917 C CA . PHE A 1 115 ? -4.525 -11.908 13.760 1.00 97.81 115 PHE A CA 1
ATOM 918 C C . PHE A 1 115 ? -6.023 -11.590 13.839 1.00 97.81 115 PHE A C 1
ATOM 920 O O . PHE A 1 115 ? -6.722 -11.633 12.827 1.00 97.81 115 PHE A O 1
ATOM 927 N N . SER A 1 116 ? -6.526 -11.269 15.034 1.00 98.44 116 SER A N 1
ATOM 928 C CA . SER A 1 116 ? -7.933 -10.894 15.198 1.00 98.44 116 SER A CA 1
ATOM 929 C C . SER A 1 116 ? -8.249 -9.553 14.526 1.00 98.44 116 SER A C 1
ATOM 931 O O . SER A 1 116 ? -7.360 -8.731 14.274 1.00 98.44 116 SER A O 1
ATOM 933 N N . LEU A 1 117 ? -9.531 -9.305 14.256 1.00 98.44 117 LEU A N 1
ATOM 934 C CA . LEU A 1 117 ? -9.976 -8.048 13.658 1.00 98.44 117 LEU A CA 1
ATOM 935 C C . LEU A 1 117 ? -9.689 -6.846 14.575 1.00 98.44 117 LEU A C 1
ATOM 937 O O . LEU A 1 117 ? -9.294 -5.786 14.098 1.00 98.44 117 LEU A O 1
ATOM 941 N N . GLU A 1 118 ? -9.824 -7.007 15.891 1.00 98.50 118 GLU A N 1
ATOM 942 C CA . GLU A 1 118 ? -9.537 -5.961 16.880 1.00 98.50 118 GLU A CA 1
ATOM 943 C C . GLU A 1 118 ? -8.049 -5.599 16.896 1.00 98.50 118 GLU A C 1
ATOM 945 O O . GLU A 1 118 ? -7.693 -4.422 16.944 1.00 98.50 118 GLU A O 1
ATOM 950 N N . GLU A 1 119 ? -7.177 -6.604 16.800 1.00 98.56 119 GLU A N 1
ATOM 951 C CA . GLU A 1 119 ? -5.732 -6.411 16.689 1.00 98.56 119 GLU A CA 1
ATOM 952 C C . GLU A 1 119 ? -5.374 -5.703 15.371 1.00 98.56 119 GLU A C 1
ATOM 954 O O . GLU A 1 119 ? -4.554 -4.781 15.360 1.00 98.56 119 GLU A O 1
ATOM 959 N N . ALA A 1 120 ? -6.033 -6.067 14.265 1.00 98.56 120 ALA A N 1
ATOM 960 C CA . ALA A 1 120 ? -5.891 -5.373 12.988 1.00 98.56 120 ALA A CA 1
ATOM 961 C C . ALA A 1 120 ? -6.259 -3.886 13.112 1.00 98.56 120 ALA A C 1
ATOM 963 O O . ALA A 1 120 ? -5.471 -3.023 12.718 1.00 98.56 120 ALA A O 1
ATOM 964 N N . VAL A 1 121 ? -7.422 -3.585 13.705 1.00 98.69 121 VAL A N 1
ATOM 965 C CA . VAL A 1 121 ? -7.892 -2.215 13.958 1.00 98.69 121 VAL A CA 1
ATOM 966 C C . VAL A 1 121 ? -6.894 -1.464 14.834 1.00 98.69 121 VAL A C 1
ATOM 968 O O . VAL A 1 121 ? -6.489 -0.355 14.480 1.00 98.69 121 VAL A O 1
ATOM 971 N N . PHE A 1 122 ? -6.423 -2.056 15.934 1.00 98.62 122 PHE A N 1
ATOM 972 C CA . PHE A 1 122 ? -5.459 -1.420 16.833 1.00 98.62 122 PHE A CA 1
ATOM 973 C C . PHE A 1 122 ? -4.154 -1.034 16.115 1.00 98.62 122 PHE A C 1
ATOM 975 O O . PHE A 1 122 ? -3.663 0.085 16.287 1.00 98.62 122 PHE A O 1
ATOM 982 N N . ARG A 1 123 ? -3.637 -1.898 15.231 1.00 98.50 123 ARG A N 1
ATOM 983 C CA . ARG A 1 123 ? -2.413 -1.661 14.433 1.00 98.50 123 ARG A CA 1
ATOM 984 C C . ARG A 1 123 ? -2.513 -0.519 13.424 1.00 98.50 123 ARG A C 1
ATOM 986 O O . ARG A 1 123 ? -1.480 -0.044 12.943 1.00 98.50 123 ARG A O 1
ATOM 993 N N . MET A 1 124 ? -3.725 -0.078 13.100 1.00 98.50 124 MET A N 1
ATOM 994 C CA . MET A 1 124 ? -3.985 1.052 12.203 1.00 98.50 124 MET A CA 1
ATOM 995 C C . MET A 1 124 ? -4.667 2.245 12.891 1.00 98.50 124 MET A C 1
ATOM 997 O O . MET A 1 124 ? -4.951 3.236 12.227 1.00 98.50 124 MET A O 1
ATOM 1001 N N . THR A 1 125 ? -4.891 2.182 14.209 1.00 98.75 125 THR A N 1
ATOM 1002 C CA . THR A 1 125 ? -5.534 3.252 14.992 1.00 98.75 125 THR A CA 1
ATOM 1003 C C . THR A 1 125 ? -4.735 3.582 16.258 1.00 98.75 125 THR A C 1
ATOM 1005 O O . THR A 1 125 ? -3.893 4.483 16.244 1.00 98.75 125 THR A O 1
ATOM 1008 N N . GLY A 1 126 ? -4.956 2.841 17.345 1.00 98.56 126 GLY A N 1
ATOM 1009 C CA . GLY A 1 126 ? -4.388 3.109 18.663 1.00 98.56 126 GLY A CA 1
ATOM 1010 C C . GLY A 1 126 ? -2.869 2.959 18.722 1.00 98.56 126 GLY A C 1
ATOM 1011 O O . GLY A 1 126 ? -2.210 3.762 19.381 1.00 98.56 126 GLY A O 1
ATOM 1012 N N . LEU A 1 127 ? -2.291 1.985 18.009 1.00 98.50 127 LEU A N 1
ATOM 1013 C CA . LEU A 1 127 ? -0.839 1.801 17.966 1.00 98.50 127 LEU A CA 1
ATOM 1014 C C . LEU A 1 127 ? -0.141 2.992 17.274 1.00 98.50 127 LEU A C 1
ATOM 1016 O O . LEU A 1 127 ? 0.703 3.608 17.923 1.00 98.50 127 LEU A O 1
ATOM 1020 N N . PRO A 1 128 ? -0.516 3.412 16.046 1.00 98.56 128 PRO A N 1
ATOM 1021 C CA . PRO A 1 128 ? -0.016 4.656 15.458 1.00 98.56 128 PRO A CA 1
ATOM 1022 C C . PRO A 1 128 ? -0.222 5.894 16.323 1.00 98.56 128 PRO A C 1
ATOM 1024 O O . PRO A 1 128 ? 0.717 6.669 16.497 1.00 98.56 128 PRO A O 1
ATOM 1027 N N . ALA A 1 129 ? -1.412 6.082 16.901 1.00 98.62 129 ALA A N 1
ATOM 1028 C CA . ALA A 1 129 ? -1.671 7.241 17.752 1.00 98.62 129 ALA A CA 1
ATOM 1029 C C . ALA A 1 129 ? -0.719 7.288 18.958 1.00 98.62 129 ALA A C 1
ATOM 1031 O O . ALA A 1 129 ? -0.192 8.350 19.289 1.00 98.62 129 ALA A O 1
ATOM 1032 N N . LYS A 1 130 ? -0.437 6.131 19.567 1.00 98.19 130 LYS A N 1
ATOM 1033 C CA . LYS A 1 130 ? 0.528 6.003 20.660 1.00 98.19 130 LYS A CA 1
ATOM 1034 C C . LYS A 1 130 ? 1.963 6.288 20.208 1.00 98.19 130 LYS A C 1
ATOM 1036 O O . LYS A 1 130 ? 2.630 7.103 20.838 1.00 98.19 130 LYS A O 1
ATOM 1041 N N . GLU A 1 131 ? 2.438 5.637 19.147 1.00 98.12 131 GLU A N 1
ATOM 1042 C CA . GLU A 1 131 ? 3.837 5.742 18.697 1.00 98.12 131 GLU A CA 1
ATOM 1043 C C . GLU A 1 131 ? 4.175 7.136 18.142 1.00 98.12 131 GLU A C 1
ATOM 1045 O O . GLU A 1 131 ? 5.283 7.631 18.343 1.00 98.12 131 GLU A O 1
ATOM 1050 N N . PHE A 1 132 ? 3.216 7.808 17.495 1.00 98.44 132 PHE A N 1
ATOM 1051 C CA . PHE A 1 132 ? 3.391 9.169 16.977 1.00 98.44 132 PHE A CA 1
ATOM 1052 C C . PHE A 1 132 ? 2.982 10.274 17.966 1.00 98.44 132 PHE A C 1
ATOM 1054 O O . PHE A 1 132 ? 3.107 11.454 17.639 1.00 98.44 132 PHE A O 1
ATOM 1061 N N . GLY A 1 133 ? 2.499 9.930 19.166 1.00 98.12 133 GLY A N 1
ATOM 1062 C CA . GLY A 1 133 ? 2.101 10.909 20.184 1.00 98.12 133 GLY A CA 1
ATOM 1063 C C . GLY A 1 133 ? 0.877 11.751 19.802 1.00 98.12 133 GLY A C 1
ATOM 1064 O O . GLY A 1 133 ? 0.780 12.919 20.181 1.00 98.12 133 GLY A O 1
ATOM 1065 N N . ILE A 1 134 ? -0.059 11.179 19.043 1.00 98.44 134 ILE A N 1
ATOM 1066 C CA . ILE A 1 134 ? -1.268 11.863 18.579 1.00 98.44 134 ILE A CA 1
ATOM 1067 C C . ILE A 1 134 ? -2.323 11.802 19.686 1.00 98.44 134 ILE A C 1
ATOM 1069 O O . ILE A 1 134 ? -3.075 10.835 19.814 1.00 98.44 134 ILE A O 1
ATOM 1073 N N . ALA A 1 135 ? -2.362 12.846 20.512 1.00 98.31 135 ALA A N 1
ATOM 1074 C CA . ALA A 1 135 ? -3.290 12.930 21.631 1.00 98.31 135 ALA A CA 1
ATOM 1075 C C .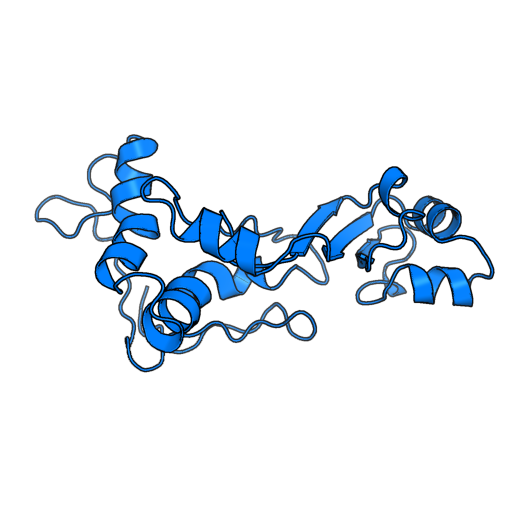 ALA A 1 135 ? -4.760 12.861 21.177 1.00 98.31 135 ALA A C 1
ATOM 1077 O O . ALA A 1 135 ? -5.140 13.438 20.157 1.00 98.31 135 ALA A O 1
ATOM 1078 N N . GLN A 1 136 ? -5.589 12.189 21.983 1.00 98.38 136 GLN A N 1
ATOM 1079 C CA . GLN A 1 136 ? -7.050 12.136 21.830 1.00 98.38 136 GLN A CA 1
ATOM 1080 C C . GLN A 1 136 ? -7.547 11.543 20.494 1.00 98.38 136 GLN A C 1
ATOM 1082 O O . GLN A 1 136 ? -8.652 11.859 20.055 1.00 98.38 136 GLN A O 1
ATOM 1087 N N . ARG A 1 137 ? -6.749 10.692 19.832 1.00 98.75 137 ARG A N 1
ATOM 1088 C CA . ARG A 1 137 ? -7.097 10.003 18.573 1.00 98.75 137 ARG A CA 1
ATOM 1089 C C . ARG A 1 137 ? -6.733 8.520 18.628 1.00 98.75 137 ARG A C 1
ATOM 1091 O O . ARG A 1 137 ? -6.005 8.081 19.514 1.00 98.75 137 ARG A O 1
ATOM 1098 N N . GLY A 1 138 ? -7.260 7.745 17.681 1.00 98.12 138 GLY A N 1
ATOM 1099 C CA . GLY A 1 138 ? -6.954 6.318 17.516 1.00 98.12 138 GLY A CA 1
ATOM 1100 C C . GLY A 1 138 ? -7.658 5.373 18.496 1.00 98.12 138 GLY A C 1
ATOM 1101 O O . GLY A 1 138 ? -7.492 4.165 18.378 1.00 98.12 138 GLY A O 1
ATOM 1102 N N . LEU A 1 139 ? -8.448 5.890 19.440 1.00 98.31 139 LEU A N 1
ATOM 1103 C CA . LEU A 1 139 ? -9.274 5.105 20.360 1.00 98.31 139 LEU A CA 1
ATOM 1104 C C . LEU A 1 139 ? -10.679 5.705 20.440 1.00 98.31 139 LEU A C 1
ATOM 1106 O O . LEU A 1 139 ? -10.826 6.928 20.487 1.00 98.31 139 LEU A O 1
ATOM 1110 N N . LEU A 1 140 ? -11.695 4.847 20.529 1.00 98.12 140 LEU A N 1
ATOM 1111 C CA . LEU A 1 140 ? -13.074 5.255 20.792 1.00 98.12 140 LEU A CA 1
ATOM 1112 C C . LEU A 1 140 ? -13.258 5.484 22.293 1.00 98.12 140 LEU A C 1
ATOM 1114 O O . LEU A 1 140 ? -13.366 4.532 23.063 1.00 98.12 140 LEU A O 1
ATOM 1118 N N . ALA A 1 141 ? -13.253 6.748 22.708 1.00 98.00 141 ALA A N 1
ATOM 1119 C CA . ALA A 1 141 ? -13.431 7.142 24.100 1.00 98.00 141 ALA A CA 1
ATOM 1120 C C . ALA A 1 141 ? -14.074 8.529 24.196 1.00 98.00 141 ALA A C 1
ATOM 1122 O O . ALA A 1 141 ? -13.873 9.382 23.328 1.00 98.00 141 ALA A O 1
ATOM 1123 N N . GLU A 1 142 ? -14.825 8.771 25.269 1.00 98.19 142 GLU A N 1
ATOM 1124 C CA . GLU A 1 142 ? -15.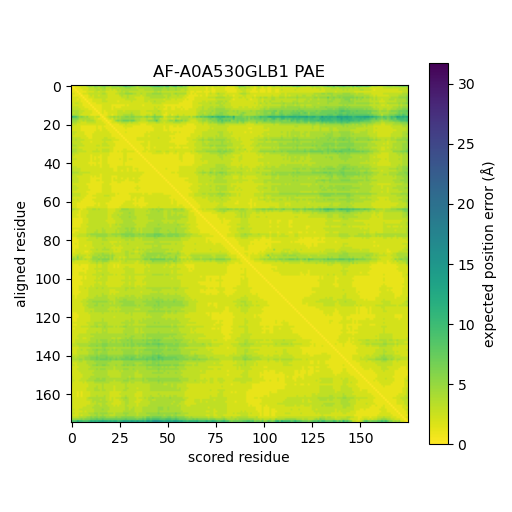348 10.105 25.562 1.00 98.19 142 GLU A CA 1
ATOM 1125 C C . GLU A 1 142 ? -14.202 11.120 25.687 1.00 98.19 142 GLU A C 1
ATOM 1127 O O . GLU A 1 142 ? -13.172 10.853 26.306 1.00 98.19 142 GLU A O 1
ATOM 1132 N N . GLY A 1 143 ? -14.379 12.293 25.076 1.00 97.94 143 GLY A N 1
ATOM 1133 C CA . GLY A 1 143 ? -13.361 13.345 25.041 1.00 97.94 143 GLY A CA 1
ATOM 1134 C C . GLY A 1 143 ? -12.293 13.192 23.949 1.00 97.94 143 GLY A C 1
ATOM 1135 O O . GLY A 1 143 ? -11.474 14.102 23.803 1.00 97.94 143 GLY A O 1
ATOM 1136 N N . ASN A 1 144 ? -12.301 12.105 23.166 1.00 98.56 144 ASN A N 1
ATOM 1137 C CA . ASN A 1 144 ? -11.478 11.985 21.959 1.00 98.56 144 ASN A CA 1
ATOM 1138 C C . ASN A 1 144 ? -12.118 12.679 20.745 1.00 98.56 144 ASN A C 1
ATOM 1140 O O . ASN A 1 144 ? -13.319 12.952 20.721 1.00 98.56 144 ASN A O 1
ATOM 1144 N N . PHE A 1 145 ? -11.309 12.952 19.716 1.00 98.62 145 PHE A N 1
ATOM 1145 C CA . PHE A 1 145 ? -11.815 13.387 18.413 1.00 98.62 145 PHE A CA 1
ATOM 1146 C C . PHE A 1 145 ? -12.628 12.269 17.747 1.00 98.62 145 PHE A C 1
ATOM 1148 O O . PHE A 1 145 ? -12.274 11.093 17.833 1.00 98.62 145 PHE A O 1
ATOM 1155 N N . ALA A 1 146 ? -13.697 12.651 17.049 1.00 98.19 146 ALA A N 1
ATOM 1156 C CA . ALA A 1 146 ? -14.616 11.736 16.377 1.00 98.19 146 ALA A CA 1
ATOM 1157 C C . ALA A 1 146 ? -14.112 11.301 14.985 1.00 98.19 146 ALA A C 1
ATOM 1159 O O . ALA A 1 146 ? -14.828 11.443 13.998 1.00 98.19 146 ALA A O 1
ATOM 1160 N N . ASP A 1 147 ? -12.883 10.783 14.903 1.00 98.44 147 ASP A N 1
ATOM 1161 C CA . ASP A 1 147 ? -12.386 10.139 13.681 1.00 98.44 147 ASP A CA 1
ATOM 1162 C C . ASP A 1 147 ? -12.882 8.688 13.659 1.00 98.44 147 ASP A C 1
ATOM 1164 O O . ASP A 1 147 ? -12.344 7.830 14.365 1.00 98.44 147 ASP A O 1
ATOM 1168 N N . LEU A 1 148 ? -13.940 8.420 12.897 1.00 98.19 148 LEU A N 1
ATOM 1169 C CA . LEU A 1 148 ? -14.654 7.145 12.923 1.00 98.19 148 LEU A CA 1
ATOM 1170 C C . LEU A 1 148 ? -14.719 6.535 11.528 1.00 98.19 148 LEU A C 1
ATOM 1172 O O . LEU A 1 148 ? -14.807 7.240 10.534 1.00 98.19 148 LEU A O 1
ATOM 1176 N N . VAL A 1 149 ? -14.717 5.206 11.469 1.00 98.56 149 VAL A N 1
ATOM 1177 C CA . VAL A 1 149 ? -15.017 4.454 10.250 1.00 98.56 149 VAL A CA 1
ATOM 1178 C C . VAL A 1 149 ? -16.069 3.418 10.602 1.00 98.56 149 VAL A C 1
ATOM 1180 O O . VAL A 1 149 ? -15.921 2.696 11.589 1.00 98.56 149 VAL A O 1
ATOM 1183 N N . VAL A 1 150 ? -17.119 3.341 9.790 1.00 98.56 150 VAL A N 1
ATOM 1184 C CA . VAL A 1 150 ? -18.116 2.269 9.848 1.00 98.56 150 VAL A CA 1
ATOM 1185 C C . VAL A 1 150 ? -17.856 1.344 8.670 1.00 98.56 150 VAL A C 1
ATOM 1187 O O . VAL A 1 150 ? -17.833 1.790 7.521 1.00 98.56 150 VAL A O 1
ATOM 1190 N N . PHE A 1 151 ? -17.619 0.066 8.951 1.00 98.69 151 PHE A N 1
ATOM 1191 C CA . PHE A 1 151 ? -17.388 -0.952 7.936 1.00 98.69 151 PHE A CA 1
ATOM 1192 C C . PHE A 1 151 ? -18.057 -2.268 8.331 1.00 98.69 151 PHE A C 1
ATOM 1194 O O . PHE A 1 151 ? -18.196 -2.574 9.516 1.00 98.69 151 PHE A O 1
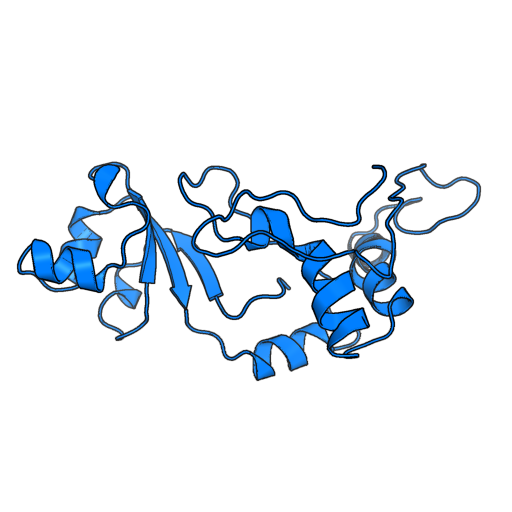ATOM 1201 N N . ASP A 1 152 ? -18.441 -3.048 7.329 1.00 98.62 152 ASP A N 1
ATOM 1202 C CA . ASP A 1 152 ? -18.990 -4.387 7.498 1.00 98.62 152 ASP A CA 1
ATOM 1203 C C . ASP A 1 152 ? -17.836 -5.409 7.572 1.00 98.62 152 ASP A C 1
ATOM 1205 O O . ASP A 1 152 ? -17.096 -5.573 6.593 1.00 98.62 152 ASP A O 1
ATOM 1209 N N . PRO A 1 153 ? -17.645 -6.100 8.713 1.00 98.19 153 PRO A N 1
ATOM 1210 C CA . PRO A 1 153 ? -16.555 -7.058 8.880 1.00 98.19 153 PRO A CA 1
ATOM 1211 C C . PRO A 1 153 ? -16.650 -8.246 7.912 1.00 98.19 153 PRO A C 1
ATOM 1213 O O . PRO A 1 153 ? -15.618 -8.799 7.527 1.00 98.19 153 PRO A O 1
ATOM 1216 N N . GLU A 1 154 ? -17.848 -8.609 7.453 1.00 98.38 154 GLU A N 1
ATOM 1217 C CA . GLU A 1 154 ? -18.053 -9.749 6.557 1.00 98.38 154 GLU A CA 1
ATOM 1218 C C . GLU A 1 154 ? -17.705 -9.414 5.102 1.00 98.38 154 GLU A C 1
ATOM 1220 O O . GLU A 1 154 ? -17.362 -10.308 4.328 1.00 98.38 154 GLU A O 1
ATOM 1225 N N . THR A 1 155 ? -17.744 -8.133 4.716 1.00 98.50 155 THR A N 1
ATOM 1226 C CA . THR A 1 155 ? -17.565 -7.712 3.314 1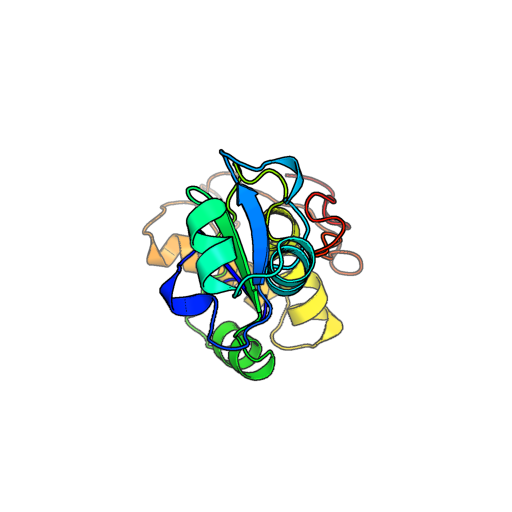.00 98.50 155 THR A CA 1
ATOM 1227 C C . THR A 1 155 ? -16.386 -6.772 3.067 1.00 98.50 155 THR A C 1
ATOM 1229 O O . THR A 1 155 ? -16.017 -6.565 1.909 1.00 98.50 155 THR A O 1
ATOM 1232 N N . ILE A 1 156 ? -15.739 -6.243 4.114 1.00 98.75 156 ILE A N 1
ATOM 1233 C CA . ILE A 1 156 ? -14.548 -5.390 3.984 1.00 98.75 156 ILE A CA 1
ATOM 1234 C C . ILE A 1 156 ? -13.437 -6.111 3.207 1.00 98.75 156 ILE A C 1
ATOM 1236 O O . ILE A 1 156 ? -13.019 -7.207 3.587 1.00 98.75 156 ILE A O 1
ATOM 1240 N N . ILE A 1 157 ? -12.981 -5.528 2.091 1.00 98.69 157 ILE A N 1
ATOM 1241 C CA . ILE A 1 157 ? -11.888 -6.077 1.267 1.00 98.69 157 ILE A CA 1
ATOM 1242 C C . ILE A 1 157 ? -11.297 -5.022 0.319 1.00 98.69 157 ILE A C 1
ATOM 1244 O O . ILE A 1 157 ? -11.981 -4.094 -0.128 1.00 98.69 157 ILE A O 1
ATOM 1248 N N . ASP A 1 158 ? -10.015 -5.165 -0.017 1.00 98.62 158 ASP A N 1
ATOM 1249 C CA . ASP A 1 158 ? -9.392 -4.441 -1.121 1.00 98.62 158 ASP A CA 1
ATOM 1250 C C . ASP A 1 158 ? -9.894 -4.946 -2.475 1.00 98.62 158 ASP A C 1
ATOM 1252 O O . ASP A 1 158 ? -9.926 -6.143 -2.737 1.00 98.62 158 ASP A O 1
ATOM 1256 N N . THR A 1 159 ? -10.258 -4.024 -3.368 1.00 98.44 159 THR A N 1
ATOM 1257 C CA . THR A 1 159 ? -10.623 -4.379 -4.754 1.00 98.44 159 THR A CA 1
ATOM 1258 C C . THR A 1 159 ? -9.645 -3.824 -5.790 1.00 98.44 159 THR A C 1
ATOM 1260 O O . THR A 1 159 ? -9.763 -4.126 -6.976 1.00 98.44 159 THR A O 1
ATOM 1263 N N . ALA A 1 160 ? -8.670 -3.022 -5.350 1.00 98.25 160 ALA A N 1
ATOM 1264 C CA . ALA A 1 160 ? -7.607 -2.496 -6.192 1.00 98.25 160 ALA A CA 1
ATOM 1265 C C . ALA A 1 160 ? -6.604 -3.602 -6.540 1.00 98.25 160 ALA A C 1
ATOM 1267 O O . ALA A 1 160 ? -6.016 -4.216 -5.651 1.00 98.25 160 ALA A O 1
ATOM 1268 N N . THR A 1 161 ? -6.366 -3.813 -7.833 1.00 97.00 161 THR A N 1
ATOM 1269 C CA . THR A 1 161 ? -5.364 -4.764 -8.342 1.00 97.00 161 THR A CA 1
ATOM 1270 C C . THR A 1 161 ? -4.232 -4.025 -9.057 1.00 97.00 161 THR A C 1
ATOM 1272 O O . THR A 1 161 ? -4.275 -2.804 -9.197 1.00 97.00 161 THR A O 1
ATOM 1275 N N . PHE A 1 162 ? -3.193 -4.726 -9.518 1.00 94.44 162 PHE A N 1
ATOM 1276 C CA . PHE A 1 162 ? -2.154 -4.080 -10.330 1.00 94.44 162 PHE A CA 1
ATOM 1277 C C . PHE A 1 162 ? -2.686 -3.614 -11.690 1.00 94.44 162 PHE A C 1
ATOM 1279 O O . PHE A 1 162 ? -2.156 -2.663 -12.254 1.00 94.44 162 PHE A O 1
ATOM 1286 N N . GLU A 1 163 ? -3.741 -4.240 -12.202 1.00 93.44 163 GLU A N 1
ATOM 1287 C CA . GLU A 1 163 ? -4.412 -3.888 -13.452 1.00 93.44 163 GLU A CA 1
ATOM 1288 C C . GLU A 1 163 ? -5.362 -2.698 -13.254 1.00 93.44 163 GLU A C 1
ATOM 1290 O O . GLU A 1 163 ? -5.361 -1.762 -14.053 1.00 93.44 163 GLU A O 1
ATOM 1295 N N . GLU A 1 164 ? -6.127 -2.695 -12.158 1.00 96.00 164 GLU A N 1
ATOM 1296 C CA . GLU A 1 164 ? -7.091 -1.644 -11.813 1.00 96.00 164 GLU A CA 1
ATOM 1297 C C . GLU A 1 164 ? -6.784 -1.033 -10.425 1.00 96.00 164 GLU A C 1
ATOM 1299 O O . GLU A 1 164 ? -7.538 -1.224 -9.464 1.00 96.00 164 GLU A O 1
ATOM 1304 N N . PRO A 1 165 ? -5.691 -0.259 -10.274 1.00 96.62 165 PRO A N 1
ATOM 1305 C CA . PRO A 1 165 ? -5.153 0.099 -8.956 1.00 96.62 165 PRO A CA 1
ATOM 1306 C C . PRO A 1 165 ? -5.911 1.204 -8.221 1.00 96.62 165 PRO A C 1
ATOM 1308 O O . PRO A 1 165 ? -5.553 1.542 -7.095 1.00 96.62 165 PRO A O 1
ATOM 1311 N N . ARG A 1 166 ? -6.929 1.797 -8.854 1.00 97.25 166 ARG A N 1
ATOM 1312 C CA . ARG A 1 166 ? -7.735 2.902 -8.305 1.00 97.25 166 ARG A CA 1
ATOM 1313 C C . ARG A 1 166 ? -9.147 2.477 -7.913 1.00 97.25 166 ARG A C 1
ATOM 1315 O O . ARG A 1 166 ? -10.009 3.331 -7.718 1.00 97.25 166 ARG A O 1
ATOM 1322 N N . ARG A 1 167 ? -9.419 1.171 -7.849 1.00 97.75 167 ARG A N 1
ATOM 1323 C CA . ARG A 1 167 ? -10.742 0.692 -7.453 1.00 97.75 167 ARG A CA 1
ATOM 1324 C C . ARG A 1 167 ? -10.986 0.962 -5.965 1.00 97.75 167 ARG A C 1
ATOM 1326 O O . ARG A 1 167 ? -10.142 0.595 -5.145 1.00 97.75 167 ARG A O 1
ATOM 1333 N N . PRO A 1 168 ? -12.123 1.583 -5.603 1.00 97.56 168 PRO A N 1
ATOM 1334 C CA . PRO A 1 168 ? -12.504 1.754 -4.209 1.00 97.56 168 PRO A CA 1
ATOM 1335 C C . PRO A 1 168 ? -12.658 0.407 -3.504 1.00 97.56 168 PRO A C 1
ATOM 1337 O O . PRO A 1 168 ? -13.123 -0.570 -4.093 1.00 97.56 168 PRO A O 1
ATOM 1340 N N . ALA A 1 169 ? -12.293 0.353 -2.230 1.00 98.31 169 ALA A N 1
ATOM 1341 C CA . ALA A 1 169 ? -12.549 -0.821 -1.409 1.00 98.31 169 ALA A CA 1
ATOM 1342 C C . ALA A 1 169 ? -14.052 -1.085 -1.229 1.00 98.31 169 ALA A C 1
ATOM 1344 O O . ALA A 1 169 ? -14.870 -0.171 -1.341 1.00 98.31 169 ALA A O 1
ATOM 1345 N N . ALA A 1 170 ? -14.401 -2.334 -0.933 1.00 98.44 170 ALA A N 1
ATOM 1346 C CA . ALA A 1 170 ? -15.763 -2.721 -0.578 1.00 98.44 170 ALA A CA 1
ATOM 1347 C C . ALA A 1 170 ? -15.922 -2.803 0.948 1.00 98.44 170 ALA A C 1
ATOM 1349 O O . ALA A 1 170 ? -14.929 -2.918 1.665 1.00 98.44 170 ALA A O 1
ATOM 1350 N N . GLY A 1 171 ? -17.164 -2.734 1.433 1.00 97.94 171 GLY A N 1
ATOM 1351 C CA . GLY A 1 171 ? -17.506 -2.913 2.849 1.00 97.94 171 GLY A CA 1
ATOM 1352 C C . GLY A 1 171 ? -17.266 -1.699 3.752 1.00 97.94 171 GLY A C 1
ATOM 1353 O O . GLY A 1 171 ? -17.493 -1.807 4.948 1.00 97.94 171 GLY A O 1
ATOM 1354 N N . ILE A 1 172 ? -16.833 -0.548 3.224 1.00 98.25 172 ILE A N 1
ATOM 1355 C CA . ILE A 1 172 ? -16.796 0.719 3.978 1.00 98.25 172 ILE A CA 1
ATOM 1356 C C . ILE A 1 172 ? -18.135 1.438 3.788 1.00 98.25 172 ILE A C 1
ATOM 1358 O O . ILE A 1 172 ? -18.488 1.788 2.662 1.00 98.25 172 ILE A O 1
ATOM 1362 N N . GLU A 1 173 ? -18.862 1.677 4.878 1.00 97.06 173 GLU A N 1
ATOM 1363 C CA . GLU A 1 173 ? -20.166 2.352 4.861 1.00 97.06 173 GLU A CA 1
ATOM 1364 C C . GLU A 1 173 ? -20.041 3.864 5.074 1.00 97.06 173 GLU A C 1
ATOM 1366 O O . GLU A 1 173 ? -20.747 4.645 4.432 1.00 97.06 173 GLU A O 1
ATOM 1371 N N . HIS A 1 174 ? -19.145 4.290 5.973 1.00 95.75 174 HIS A N 1
ATOM 1372 C CA . HIS A 1 174 ? -18.962 5.702 6.309 1.00 95.75 174 HIS A CA 1
ATOM 1373 C C . HIS A 1 174 ? -17.558 6.010 6.839 1.00 95.75 174 HIS A C 1
ATOM 1375 O O . HIS A 1 174 ? -16.926 5.155 7.468 1.00 95.75 174 HIS A O 1
ATOM 1381 N N . VAL A 1 175 ? -17.113 7.247 6.600 1.00 85.94 175 VAL A N 1
ATOM 1382 C CA . VAL A 1 175 ? -15.865 7.863 7.081 1.00 85.94 175 VAL A CA 1
ATOM 1383 C C . VAL A 1 175 ? -16.152 9.314 7.446 1.00 85.94 175 VAL A C 1
ATOM 1385 O O . VAL A 1 175 ? -16.894 9.952 6.663 1.00 85.94 175 VAL A O 1
#

Secondary structure (DSSP, 8-state):
--SSS-EEEE--HHHHTTT-EEEEEEESS-GGGTTSBHHHHHHHTTS-HHHHHHHH-SEEEEEE---HHHHHHHHHSTT--------TT-SS--THHHHHHHHIIIIIIIIS-SS-HHHHHHHHTHHHHHHTT-TT-SS--TTS-----EE-TTT-B----SSSTTPPPBSEEE-